Protein AF-A0A376W318-F1 (afdb_monomer)

Solvent-accessible surface area (backbone atoms only — not comparable to full-atom values): 5122 Å² total; per-residue (Å²): 135,86,84,89,86,80,76,78,77,74,79,80,46,74,57,28,77,77,66,70,50,83,85,83,85,84,88,76,86,87,74,61,67,90,36,44,50,96,93,37,82,51,78,86,56,90,88,79,48,56,79,45,81,76,54,96,92,39,70,45,63,68,73,84,88,82,78,89,133

InterPro domains:
  IPR012349 FMN-binding split barrel [G3DSA:2.30.110.10] (10-69)

Foldseek 3Di:
DDDPPDDDPDPQDPCCVPPVDDDDDDPDDDDDCVQQPPNDGDPPDPPPFDWDDPDPPDIDGDDDDDDDD

Mean predicted aligned error: 8.66 Å

Radius of gyration: 19.31 Å; Cα contacts (8 Å, |Δi|>4): 38; chains: 1; bounding box: 45×41×41 Å

Organism: Escherichia coli (NCBI:txid562)

Sequence (69 aa):
MSGVDGVSPATATSAQEKYDTLFGEVVSAAADARVFVEGRWQFDDDKLNTLHHLGAGTFVTSGKRVTAG

Structure (mmCIF, N/CA/C/O backbone):
data_AF-A0A376W318-F1
#
_entry.id   AF-A0A376W318-F1
#
loop_
_atom_site.group_PDB
_atom_site.id
_atom_site.type_symbol
_atom_site.label_atom_id
_atom_site.label_alt_id
_atom_site.label_comp_id
_atom_site.label_asym_id
_atom_site.label_entity_id
_atom_site.label_seq_id
_atom_site.pdbx_PDB_ins_code
_atom_site.Cartn_x
_atom_site.Cartn_y
_atom_site.Cartn_z
_atom_site.occupancy
_atom_site.B_iso_or_equiv
_atom_site.auth_seq_id
_atom_site.auth_comp_id
_atom_site.auth_asym_id
_atom_site.auth_atom_id
_atom_site.pdbx_PDB_model_num
ATOM 1 N N . MET A 1 1 ? -33.759 18.297 22.414 1.00 41.62 1 MET A N 1
ATOM 2 C CA . MET A 1 1 ? -32.799 18.037 21.323 1.00 41.62 1 MET A CA 1
ATOM 3 C C . MET A 1 1 ? -31.935 16.879 21.776 1.00 41.62 1 MET A C 1
ATOM 5 O O . MET A 1 1 ? -31.389 16.962 22.867 1.00 41.62 1 MET A O 1
ATOM 9 N N . SER A 1 2 ? -31.975 15.763 21.048 1.00 44.12 2 SER A N 1
ATOM 10 C CA . SER A 1 2 ? -31.333 14.502 21.427 1.00 44.12 2 SER A CA 1
ATOM 11 C C . SER A 1 2 ? -29.813 14.616 21.365 1.00 44.12 2 SER A C 1
ATOM 13 O O . SER A 1 2 ? -29.282 15.159 20.398 1.00 44.12 2 SER A O 1
ATOM 15 N N . GLY A 1 3 ? -29.147 14.086 22.390 1.00 43.78 3 GLY A N 1
ATOM 16 C CA . GLY A 1 3 ? -27.697 13.966 22.449 1.00 43.78 3 GLY A CA 1
ATOM 17 C C . GLY A 1 3 ? -27.158 13.025 21.374 1.00 43.78 3 GLY A C 1
ATOM 18 O O . GLY A 1 3 ? -27.737 11.975 21.094 1.00 43.78 3 GLY A O 1
ATOM 19 N N . VAL A 1 4 ? -26.039 13.431 20.790 1.00 54.88 4 VAL A N 1
ATOM 20 C CA . VAL A 1 4 ? -25.136 12.600 19.991 1.00 54.88 4 VAL A CA 1
ATOM 21 C C . VAL A 1 4 ? -23.878 12.390 20.833 1.00 54.88 4 VAL A C 1
ATOM 23 O O . VAL A 1 4 ? -22.814 12.901 20.518 1.00 54.88 4 VAL A O 1
ATOM 26 N N . ASP A 1 5 ? -24.020 11.651 21.934 1.00 53.00 5 ASP A N 1
ATOM 27 C CA . ASP A 1 5 ? -22.897 11.215 22.771 1.00 53.00 5 ASP A CA 1
ATOM 28 C C . ASP A 1 5 ? -22.698 9.715 22.536 1.00 53.00 5 ASP A C 1
ATOM 30 O O . ASP A 1 5 ? -23.268 8.877 23.232 1.00 53.00 5 ASP A O 1
ATOM 34 N N . GLY A 1 6 ? -21.965 9.369 21.476 1.00 44.44 6 GLY A N 1
ATOM 35 C CA . GLY A 1 6 ? -21.769 7.972 21.067 1.00 44.44 6 GLY A CA 1
ATOM 36 C C . GLY A 1 6 ? -20.353 7.592 20.643 1.00 44.44 6 GLY A C 1
ATOM 37 O O . GLY A 1 6 ? -20.109 6.423 20.368 1.00 44.44 6 GLY A O 1
ATOM 38 N N . VAL A 1 7 ? -19.404 8.530 20.612 1.00 53.16 7 VAL A N 1
ATOM 39 C CA . VAL A 1 7 ? -17.987 8.210 20.399 1.00 53.16 7 VAL A CA 1
ATOM 40 C C . VAL A 1 7 ? -17.242 8.593 21.666 1.00 53.16 7 VAL A C 1
ATOM 42 O O . VAL A 1 7 ? -16.968 9.765 21.904 1.00 53.16 7 VAL A O 1
ATOM 45 N N . SER A 1 8 ? -16.932 7.600 22.502 1.00 51.78 8 SER A N 1
ATOM 46 C CA . SER A 1 8 ? -15.899 7.783 23.521 1.00 51.78 8 SER A CA 1
ATOM 47 C C . SER A 1 8 ? -14.611 8.139 22.774 1.00 51.78 8 SER A C 1
ATOM 49 O O . SER A 1 8 ? -14.227 7.363 21.893 1.00 51.78 8 SER A O 1
ATOM 51 N N . PRO A 1 9 ? -13.942 9.272 23.060 1.00 57.59 9 PRO A N 1
ATOM 52 C CA . PRO A 1 9 ? -12.641 9.525 22.469 1.00 57.59 9 PRO A CA 1
ATOM 53 C C . PRO A 1 9 ? -11.748 8.358 22.883 1.00 57.59 9 PRO A C 1
ATOM 55 O O . PRO A 1 9 ? -11.603 8.072 24.073 1.00 57.59 9 PRO A O 1
ATOM 58 N N . ALA A 1 10 ? -11.214 7.627 21.905 1.00 64.62 10 ALA A N 1
ATOM 59 C CA . ALA A 1 10 ? -10.126 6.707 22.182 1.00 64.62 10 ALA A CA 1
ATOM 60 C C . ALA A 1 10 ? -9.057 7.509 22.935 1.00 64.62 10 ALA A C 1
ATOM 62 O O . ALA A 1 10 ? -8.712 8.613 22.507 1.00 64.62 10 ALA A O 1
ATOM 63 N N . THR A 1 11 ?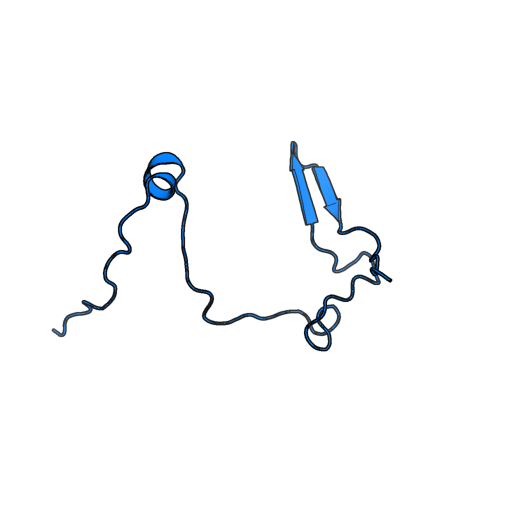 -8.598 7.012 24.086 1.00 73.19 11 THR A N 1
ATOM 64 C CA . THR A 1 11 ? -7.555 7.690 24.861 1.00 73.19 11 THR A CA 1
ATOM 65 C C . THR A 1 11 ? -6.394 8.013 23.930 1.00 73.19 11 THR A C 1
ATOM 67 O O . THR A 1 11 ? -5.858 7.108 23.286 1.00 73.19 11 THR A O 1
ATOM 70 N N . ALA A 1 12 ? -6.038 9.296 23.834 1.00 72.62 12 ALA A N 1
ATOM 71 C CA . ALA A 1 12 ? -4.966 9.734 22.958 1.00 72.62 12 ALA A CA 1
ATOM 72 C C . ALA A 1 12 ? -3.682 8.988 23.334 1.00 72.62 12 ALA A C 1
ATOM 74 O O . ALA A 1 12 ? -3.264 8.961 24.493 1.00 72.62 12 ALA A O 1
ATOM 75 N N . THR A 1 13 ? -3.089 8.315 22.353 1.00 85.75 13 THR A N 1
ATOM 76 C CA . THR A 1 13 ? -1.810 7.638 22.554 1.00 85.75 13 THR A CA 1
ATOM 77 C C . THR A 1 13 ? -0.686 8.671 22.546 1.00 85.75 13 THR A C 1
ATOM 79 O O . THR A 1 13 ? -0.797 9.721 21.913 1.00 85.75 13 THR A O 1
ATOM 82 N N . SER A 1 14 ? 0.452 8.352 23.164 1.00 89.50 14 SER A N 1
ATOM 83 C CA . SER A 1 14 ? 1.643 9.209 23.082 1.00 89.50 14 SER A CA 1
ATOM 84 C C . SER A 1 14 ? 2.113 9.443 21.637 1.00 89.50 14 SER A C 1
ATOM 86 O O . SER A 1 14 ? 2.702 10.479 21.337 1.00 89.50 14 SER A O 1
ATOM 88 N N . ALA A 1 15 ? 1.834 8.508 20.719 1.00 89.12 15 ALA A N 1
ATOM 89 C CA . ALA A 1 15 ? 2.099 8.673 19.292 1.00 89.12 15 ALA A CA 1
ATOM 90 C C . ALA A 1 15 ? 1.151 9.691 18.631 1.00 89.12 15 ALA A C 1
ATOM 92 O O . ALA A 1 15 ? 1.580 10.447 17.758 1.00 89.12 15 ALA A O 1
ATOM 93 N N . GLN A 1 16 ? -0.116 9.734 19.054 1.00 90.94 16 GLN A N 1
ATOM 94 C CA . GLN A 1 16 ? -1.097 10.704 18.569 1.00 90.94 16 GLN A CA 1
ATOM 95 C C . GLN A 1 16 ? -0.722 12.129 18.982 1.00 90.94 16 GLN A C 1
ATOM 97 O O . GLN A 1 16 ? -0.728 13.016 18.142 1.00 90.94 16 GLN A O 1
ATOM 102 N N . GLU A 1 17 ? -0.329 12.345 20.237 1.00 91.88 17 GLU A N 1
ATOM 103 C CA . GLU A 1 17 ? 0.043 13.6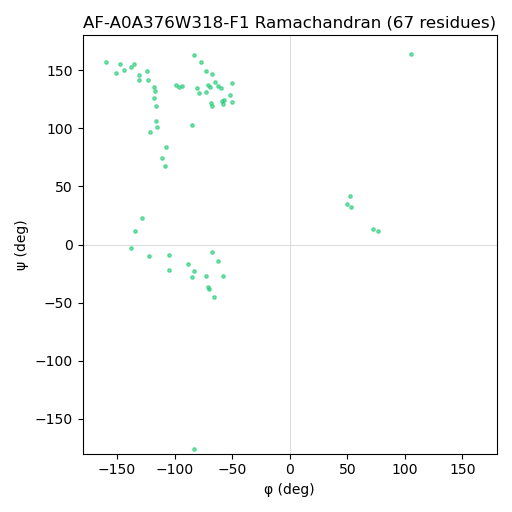81 20.731 1.00 91.88 17 GLU A CA 1
ATOM 104 C C . GLU A 1 17 ? 1.365 14.186 20.144 1.00 91.88 17 GLU A C 1
ATOM 106 O O . GLU A 1 17 ? 1.520 15.372 19.864 1.00 91.88 17 GLU A O 1
ATOM 111 N N . LYS A 1 18 ? 2.347 13.292 19.985 1.00 95.00 18 LYS A N 1
ATOM 112 C CA . LYS A 1 18 ? 3.703 13.682 19.583 1.00 95.00 18 LYS A CA 1
ATOM 113 C C . LYS A 1 18 ? 3.874 13.820 18.071 1.00 95.00 18 LYS A C 1
ATOM 115 O O . LYS A 1 18 ? 4.764 14.548 17.633 1.00 95.00 18 LYS A O 1
ATOM 120 N N . TYR A 1 19 ? 3.089 1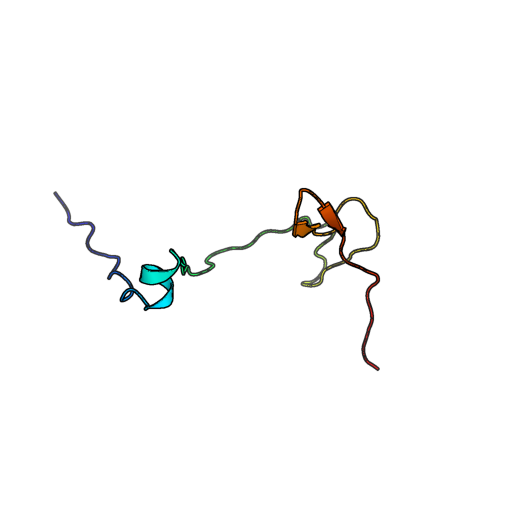3.079 17.291 1.00 94.50 19 TYR A N 1
ATOM 121 C CA . TYR A 1 19 ? 3.287 12.936 15.846 1.00 94.50 19 TYR A CA 1
ATOM 122 C C . TYR A 1 19 ? 1.995 13.085 15.034 1.00 94.50 19 TYR A C 1
ATOM 124 O O . TYR A 1 19 ? 1.987 12.707 13.866 1.00 94.50 19 TYR A O 1
ATOM 132 N N . ASP A 1 20 ? 0.906 13.556 15.650 1.00 93.50 20 ASP A N 1
ATOM 133 C CA . ASP A 1 20 ? -0.422 13.653 15.027 1.00 93.50 20 ASP A CA 1
ATOM 134 C C . ASP A 1 20 ? -0.896 12.316 14.420 1.00 93.50 20 ASP A C 1
ATOM 136 O O . ASP A 1 20 ? -1.593 12.264 13.406 1.00 93.50 20 ASP A O 1
ATOM 140 N N . THR A 1 21 ? -0.494 11.196 15.035 1.00 92.62 21 THR A N 1
ATOM 141 C CA . THR A 1 21 ? -0.843 9.852 14.553 1.00 92.62 21 THR A CA 1
ATOM 142 C C . THR A 1 21 ? -2.340 9.609 14.704 1.00 92.62 21 THR A C 1
ATOM 144 O O . THR A 1 21 ? -2.860 9.577 15.817 1.00 92.62 21 THR A O 1
ATOM 147 N N . LEU A 1 22 ? -3.026 9.373 13.588 1.00 91.38 22 LEU A N 1
ATOM 148 C CA . LEU A 1 22 ? -4.452 9.060 13.565 1.00 91.38 22 LEU A CA 1
ATOM 149 C C . LEU A 1 22 ? -4.676 7.542 13.581 1.00 91.38 22 LEU A C 1
ATOM 151 O O . LEU A 1 22 ? -4.034 6.807 12.831 1.00 91.38 22 LEU A O 1
ATOM 155 N N . PHE A 1 23 ? -5.630 7.082 14.391 1.00 90.31 23 PHE A N 1
ATOM 156 C CA . PHE A 1 23 ? -6.081 5.68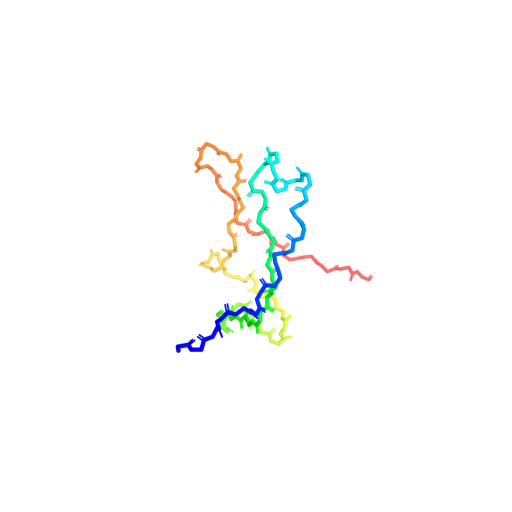8 14.438 1.00 90.31 23 PHE A CA 1
ATOM 157 C C . PHE A 1 23 ? -7.554 5.616 14.039 1.00 90.31 23 PHE A C 1
ATOM 159 O O . PHE A 1 23 ? -8.362 6.421 14.499 1.00 90.31 23 PHE A O 1
ATOM 166 N N . GLY A 1 24 ? -7.912 4.649 13.198 1.00 90.81 24 GLY A N 1
ATOM 167 C CA . GLY A 1 24 ? -9.285 4.469 12.738 1.00 90.81 24 GLY A CA 1
ATOM 168 C C . GLY A 1 24 ? -9.591 3.014 12.405 1.00 90.81 24 GLY A C 1
ATOM 169 O O . GLY A 1 24 ? -8.714 2.269 11.970 1.00 90.81 24 GLY A O 1
ATOM 170 N N . GLU A 1 25 ? -10.843 2.617 12.620 1.00 96.19 25 GLU A N 1
ATOM 171 C CA . GLU A 1 25 ? -11.370 1.314 12.217 1.00 96.19 25 GLU A CA 1
ATOM 172 C C . GLU A 1 25 ? -11.738 1.321 10.724 1.00 96.19 25 GLU A C 1
ATOM 174 O O . GLU A 1 25 ? -12.394 2.244 10.235 1.00 96.19 25 GLU A O 1
ATOM 179 N N . VAL A 1 26 ? -11.347 0.274 9.991 1.00 96.25 26 VAL A N 1
ATOM 180 C CA . VAL A 1 26 ? -11.765 0.079 8.596 1.00 96.25 26 VAL A CA 1
ATOM 181 C C . VAL A 1 26 ? -13.117 -0.630 8.573 1.00 96.25 26 VAL A C 1
ATOM 183 O O . VAL A 1 26 ? -13.189 -1.842 8.749 1.00 96.25 26 VAL A O 1
ATOM 186 N N . VAL A 1 27 ? -14.188 0.120 8.314 1.00 98.19 27 VAL A N 1
ATOM 187 C CA . VAL A 1 27 ? -15.562 -0.420 8.259 1.00 98.19 27 VAL A CA 1
ATOM 188 C C . VAL A 1 27 ? -15.968 -0.943 6.874 1.00 98.19 27 VAL A C 1
ATOM 190 O O . VAL A 1 27 ? -16.948 -1.670 6.743 1.00 98.19 27 VAL A O 1
ATOM 193 N N . SER A 1 28 ? -15.238 -0.566 5.818 1.00 98.00 28 SER A N 1
ATOM 194 C CA . SER A 1 28 ? -15.442 -1.052 4.445 1.00 98.00 28 SER A CA 1
ATOM 195 C C . SER A 1 28 ? -14.182 -0.852 3.596 1.00 98.00 28 SER A C 1
ATOM 197 O O . SER A 1 28 ? -13.350 -0.001 3.912 1.00 98.00 28 SER A O 1
ATOM 199 N N . ALA A 1 29 ? -14.037 -1.628 2.517 1.00 96.75 29 ALA A N 1
ATOM 200 C CA . ALA A 1 29 ? -12.932 -1.518 1.567 1.00 96.75 29 ALA A CA 1
ATOM 201 C C . ALA A 1 29 ? -13.414 -1.790 0.136 1.00 96.75 29 ALA A C 1
ATOM 203 O O . ALA A 1 29 ? -14.348 -2.562 -0.081 1.00 96.75 29 ALA A O 1
ATOM 204 N N . ALA A 1 30 ? -12.751 -1.171 -0.838 1.00 96.56 30 ALA A N 1
ATOM 205 C CA . ALA A 1 30 ? -12.995 -1.375 -2.259 1.00 96.56 30 ALA A CA 1
ATOM 206 C C . ALA A 1 30 ? -11.662 -1.452 -3.008 1.00 96.56 30 ALA A C 1
ATOM 208 O O . ALA A 1 30 ? -10.663 -0.870 -2.584 1.00 96.56 30 ALA A O 1
ATOM 209 N N . ALA A 1 31 ? -11.661 -2.162 -4.131 1.00 95.44 31 ALA A N 1
ATOM 210 C CA . ALA A 1 31 ? -10.521 -2.267 -5.027 1.00 95.44 31 ALA A CA 1
ATOM 211 C C . ALA A 1 31 ? -11.007 -2.417 -6.472 1.00 95.44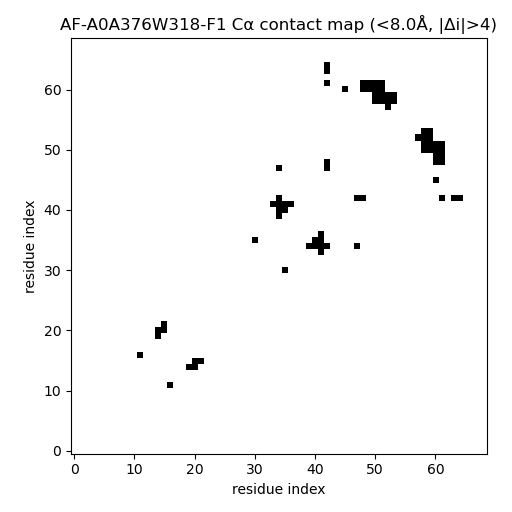 31 ALA A C 1
ATOM 213 O O . ALA A 1 31 ? -12.122 -2.879 -6.721 1.00 95.44 31 ALA A O 1
ATOM 214 N N . ASP A 1 32 ? -10.166 -2.026 -7.427 1.00 94.19 32 ASP A N 1
ATOM 215 C CA . ASP A 1 32 ? -10.431 -2.258 -8.844 1.00 94.19 32 ASP A CA 1
ATOM 216 C C . ASP A 1 32 ? -10.348 -3.764 -9.140 1.00 94.19 32 ASP A C 1
ATOM 218 O O . ASP A 1 32 ? -9.322 -4.407 -8.903 1.00 94.19 32 ASP A O 1
ATOM 222 N N . ALA A 1 33 ? -11.438 -4.327 -9.664 1.00 93.56 33 ALA A N 1
ATOM 223 C CA . ALA A 1 33 ? -11.570 -5.761 -9.917 1.00 93.56 33 ALA A CA 1
ATOM 224 C C . ALA A 1 33 ? -10.557 -6.305 -10.941 1.00 93.56 33 ALA A C 1
ATOM 226 O O . ALA A 1 33 ? -10.381 -7.516 -11.030 1.00 93.56 33 ALA A O 1
ATOM 227 N N . ARG A 1 34 ? -9.876 -5.440 -11.708 1.00 90.75 34 ARG A N 1
ATOM 228 C CA . ARG A 1 34 ? -8.804 -5.850 -12.629 1.00 90.75 34 ARG A CA 1
ATOM 229 C C . ARG A 1 34 ? -7.524 -6.255 -11.901 1.00 90.75 34 ARG A C 1
ATOM 231 O O . ARG A 1 34 ? -6.757 -7.036 -12.448 1.00 90.75 34 ARG A O 1
ATOM 238 N N . VAL A 1 35 ? -7.284 -5.716 -10.704 1.00 91.62 35 VAL A N 1
ATOM 239 C CA . VAL A 1 35 ? -6.027 -5.905 -9.949 1.00 91.62 35 VAL A CA 1
ATOM 240 C C . VAL A 1 35 ? -6.229 -6.503 -8.569 1.00 91.62 35 VAL A C 1
ATO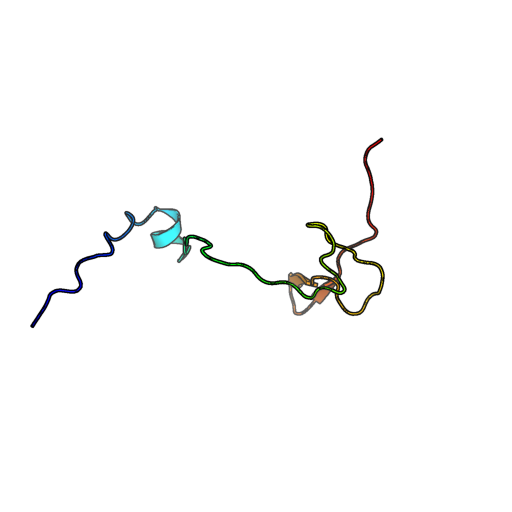M 242 O O . VAL A 1 35 ? -5.255 -6.908 -7.947 1.00 91.62 35 VAL A O 1
ATOM 245 N N . PHE A 1 36 ? -7.466 -6.606 -8.088 1.00 93.81 36 PHE A N 1
ATOM 246 C CA . PHE A 1 36 ? -7.801 -7.350 -6.881 1.00 93.81 36 PHE A CA 1
ATOM 247 C C . PHE A 1 36 ? -8.814 -8.443 -7.216 1.00 93.81 36 PHE A C 1
ATOM 249 O O . PHE A 1 36 ? -10.018 -8.203 -7.305 1.00 93.81 36 PHE A O 1
ATOM 256 N N . VAL A 1 37 ? -8.298 -9.651 -7.427 1.00 93.62 37 VAL A N 1
ATOM 257 C CA . VAL A 1 37 ? -9.050 -10.80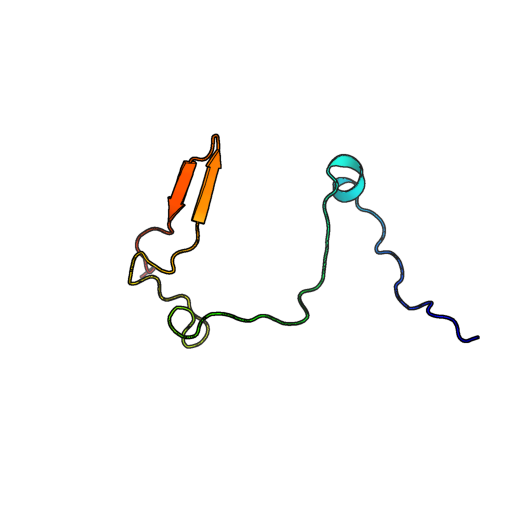9 -7.914 1.00 93.62 37 VAL A CA 1
ATOM 258 C C . VAL A 1 37 ? -9.000 -11.892 -6.847 1.00 93.62 37 VAL A C 1
ATOM 260 O O . VAL A 1 37 ? -7.921 -12.249 -6.377 1.00 93.62 37 VAL A O 1
ATOM 263 N N . GLU A 1 38 ? -10.167 -12.391 -6.434 1.00 95.00 38 GLU A N 1
ATOM 264 C CA . GLU A 1 38 ? -10.290 -13.475 -5.442 1.00 95.00 38 GLU A CA 1
ATOM 265 C C . GLU A 1 38 ? -9.515 -13.210 -4.136 1.00 95.00 38 GLU A C 1
ATOM 267 O O . GLU A 1 38 ? -8.849 -14.082 -3.576 1.00 95.00 38 GLU A O 1
ATOM 272 N N . GLY A 1 39 ? -9.572 -11.968 -3.648 1.00 94.56 39 GLY A N 1
ATOM 273 C CA . GLY A 1 39 ? -8.895 -11.581 -2.410 1.00 94.56 39 GLY A CA 1
ATOM 274 C C . GLY A 1 39 ? -7.380 -11.390 -2.550 1.00 94.56 39 GLY A C 1
ATOM 275 O O . GLY A 1 39 ? -6.685 -11.308 -1.536 1.00 94.56 39 GLY A O 1
ATOM 276 N N . ARG A 1 40 ? -6.841 -11.352 -3.776 1.00 92.62 40 ARG A N 1
ATOM 277 C CA . ARG A 1 40 ? -5.399 -11.254 -4.039 1.00 92.62 40 ARG A CA 1
ATOM 278 C C . ARG A 1 40 ? -5.083 -10.163 -5.051 1.00 92.62 40 ARG A C 1
ATOM 280 O O . ARG A 1 40 ? -5.774 -10.005 -6.053 1.00 92.62 40 ARG A O 1
ATOM 287 N N . TRP A 1 41 ? -3.980 -9.461 -4.812 1.00 92.25 41 TRP A N 1
ATOM 288 C CA . TRP A 1 41 ? -3.442 -8.501 -5.766 1.00 92.25 41 TRP A CA 1
ATOM 289 C C . TRP A 1 41 ? -2.799 -9.207 -6.967 1.00 92.25 41 TRP A C 1
ATOM 291 O O . TRP A 1 41 ? -1.989 -10.125 -6.798 1.00 92.25 41 TRP A O 1
ATOM 301 N N . GLN A 1 42 ? -3.156 -8.753 -8.165 1.00 89.12 42 GLN A N 1
ATOM 302 C CA . GLN A 1 42 ? -2.562 -9.131 -9.445 1.00 89.12 42 GLN A CA 1
ATOM 303 C C . GLN A 1 42 ? -1.915 -7.875 -10.040 1.00 89.12 42 GLN A C 1
ATOM 305 O O . GLN A 1 42 ? -2.599 -6.940 -10.454 1.00 89.12 42 GLN A O 1
ATOM 310 N N . PHE A 1 43 ? -0.585 -7.829 -10.006 1.00 84.94 43 PHE A N 1
ATOM 311 C CA . PHE A 1 43 ? 0.229 -6.714 -10.488 1.00 84.94 43 PHE A CA 1
ATOM 312 C C . PHE A 1 43 ? 0.966 -7.176 -11.742 1.00 84.94 43 PHE A C 1
ATOM 314 O O . PHE A 1 43 ? 2.150 -7.517 -11.700 1.00 84.94 43 PHE A O 1
ATOM 321 N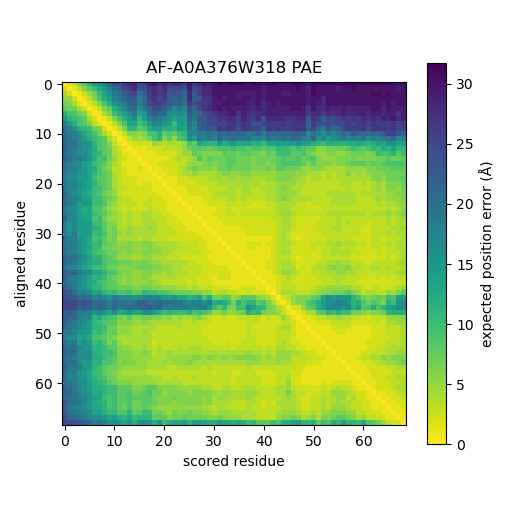 N . ASP A 1 44 ? 0.209 -7.271 -12.832 1.00 71.81 44 ASP A N 1
ATOM 322 C CA . ASP A 1 44 ? 0.646 -7.938 -14.062 1.00 71.81 44 ASP A CA 1
ATOM 323 C C . ASP A 1 44 ? 1.015 -6.929 -15.172 1.00 71.81 44 ASP A C 1
ATOM 325 O O . ASP A 1 44 ? 1.795 -7.258 -16.065 1.00 71.81 44 ASP A O 1
ATOM 329 N N . ASP A 1 45 ? 0.496 -5.695 -15.090 1.00 66.19 45 ASP A N 1
ATOM 330 C CA . ASP A 1 45 ? 0.738 -4.572 -16.011 1.00 66.19 45 ASP A CA 1
ATOM 331 C C . ASP A 1 45 ? 1.091 -3.309 -15.200 1.00 66.19 45 ASP A C 1
ATOM 333 O O . ASP A 1 45 ? 0.582 -3.100 -14.093 1.00 66.19 45 ASP A O 1
ATOM 337 N N . ASP A 1 46 ? 1.968 -2.457 -15.727 1.00 65.75 46 ASP A N 1
ATOM 338 C CA . ASP A 1 46 ? 2.556 -1.312 -15.009 1.00 65.75 46 ASP A CA 1
ATOM 339 C C . ASP A 1 46 ? 1.555 -0.192 -14.663 1.00 65.75 46 ASP A C 1
ATOM 341 O O . ASP A 1 46 ? 1.875 0.738 -13.921 1.00 65.75 46 ASP A O 1
ATOM 345 N N . LYS A 1 47 ? 0.317 -0.306 -15.145 1.00 80.50 47 LYS A N 1
ATOM 346 C CA . LYS A 1 47 ? -0.688 0.764 -15.121 1.00 80.50 47 LYS A CA 1
ATOM 347 C C . LYS A 1 47 ? -1.464 0.894 -13.819 1.00 80.50 47 LYS A C 1
ATOM 349 O O . LYS A 1 47 ? -2.030 1.955 -13.571 1.00 80.50 47 LYS A O 1
ATOM 354 N N . LEU A 1 48 ? -1.545 -0.167 -13.016 1.00 90.19 48 LEU A N 1
ATOM 355 C CA . LEU A 1 48 ? -2.351 -0.200 -11.783 1.00 90.19 48 LEU A CA 1
ATOM 356 C C . LEU A 1 48 ? -1.551 -0.676 -10.561 1.00 90.19 48 LEU A C 1
ATOM 358 O O . LEU A 1 48 ? -2.113 -1.140 -9.569 1.00 90.19 48 LEU A O 1
ATOM 362 N N . ASN A 1 49 ? -0.227 -0.544 -10.626 1.00 91.25 49 ASN A N 1
ATOM 363 C CA . ASN A 1 49 ? 0.645 -0.824 -9.496 1.00 91.25 49 ASN A CA 1
ATOM 364 C C . ASN A 1 49 ? 0.527 0.261 -8.424 1.00 91.25 49 ASN A C 1
ATOM 366 O O . ASN A 1 49 ? 0.337 1.443 -8.713 1.00 91.25 49 ASN A O 1
ATOM 370 N N . THR A 1 50 ? 0.717 -0.131 -7.167 1.00 92.88 50 THR A N 1
ATOM 371 C CA . THR A 1 50 ? 0.862 0.835 -6.076 1.00 92.88 50 THR A CA 1
ATOM 372 C C . THR A 1 50 ? 2.169 1.617 -6.214 1.00 92.88 50 THR A C 1
ATOM 374 O O . THR A 1 50 ? 3.180 1.078 -6.674 1.00 92.88 50 THR A O 1
ATOM 377 N N . LEU A 1 51 ? 2.147 2.883 -5.794 1.00 94.06 51 LEU A N 1
ATOM 378 C CA . LEU A 1 51 ? 3.322 3.747 -5.719 1.00 94.06 51 LEU A CA 1
ATOM 379 C C . LEU A 1 51 ? 3.901 3.731 -4.304 1.00 94.06 51 LEU A C 1
ATOM 381 O O . LEU A 1 51 ? 3.171 3.877 -3.324 1.00 94.06 51 LEU A O 1
ATOM 385 N N . HIS A 1 52 ? 5.222 3.627 -4.212 1.00 95.38 52 HIS A N 1
ATOM 386 C CA . HIS A 1 52 ? 5.988 3.711 -2.973 1.00 95.38 52 HIS A CA 1
ATOM 387 C C . HIS A 1 52 ? 6.895 4.938 -3.049 1.00 95.38 52 HIS A C 1
ATOM 389 O O . HIS A 1 52 ? 7.719 5.058 -3.957 1.00 95.38 52 HIS A O 1
ATOM 395 N N . HIS A 1 53 ? 6.710 5.881 -2.127 1.00 97.12 53 HIS A N 1
ATOM 396 C CA . HIS A 1 53 ? 7.442 7.147 -2.112 1.00 97.12 53 HIS A CA 1
ATOM 397 C C . HIS A 1 53 ? 8.855 6.967 -1.541 1.00 97.12 53 HIS A C 1
ATOM 399 O O . HIS A 1 53 ? 9.016 6.408 -0.457 1.00 97.12 53 HIS A O 1
ATOM 405 N N . LEU A 1 54 ? 9.867 7.479 -2.249 1.00 97.81 54 LEU A N 1
ATOM 406 C CA . LEU A 1 54 ? 11.276 7.435 -1.835 1.00 97.81 54 LEU A CA 1
ATOM 407 C C . LEU A 1 54 ? 11.806 8.781 -1.311 1.00 97.81 54 LEU A C 1
ATOM 409 O O . LEU A 1 54 ? 12.915 8.840 -0.787 1.00 97.81 54 LEU A O 1
ATOM 413 N N . GLY A 1 55 ? 11.030 9.860 -1.446 1.00 97.62 55 GLY A N 1
ATOM 414 C CA . GLY A 1 55 ? 11.457 11.225 -1.136 1.00 97.62 55 GLY A CA 1
ATOM 415 C C . GLY A 1 55 ? 11.729 12.063 -2.385 1.00 97.62 55 GLY A C 1
ATOM 416 O O . GLY A 1 55 ? 11.862 11.542 -3.490 1.00 97.62 55 GLY A O 1
ATOM 417 N N . ALA A 1 56 ? 11.795 13.386 -2.204 1.00 97.25 56 ALA A N 1
ATOM 418 C CA . ALA A 1 56 ? 12.120 14.357 -3.257 1.00 97.25 56 ALA A CA 1
ATOM 419 C C . ALA A 1 56 ? 11.303 14.191 -4.561 1.00 97.25 56 ALA A C 1
ATOM 421 O O . ALA A 1 56 ? 11.824 14.381 -5.656 1.00 97.25 56 ALA A O 1
ATOM 422 N N . GLY A 1 57 ? 10.027 13.798 -4.456 1.00 97.56 57 GLY A N 1
ATOM 423 C CA . GLY A 1 57 ? 9.159 13.568 -5.618 1.00 97.56 57 GLY A CA 1
ATOM 424 C C . GLY A 1 57 ? 9.481 12.299 -6.416 1.00 97.56 57 GLY A C 1
ATOM 425 O O . GLY A 1 57 ? 8.985 12.137 -7.527 1.00 97.56 57 GLY A O 1
ATOM 426 N N . THR A 1 58 ? 10.298 11.401 -5.868 1.00 98.00 58 THR A N 1
ATOM 427 C CA . THR A 1 58 ? 10.684 10.134 -6.497 1.00 98.00 58 THR A CA 1
ATOM 428 C C . THR A 1 58 ? 9.837 8.986 -5.955 1.00 98.00 58 THR A C 1
ATOM 430 O O . THR A 1 58 ? 9.611 8.875 -4.747 1.00 98.00 58 THR A O 1
ATOM 433 N N . PHE A 1 59 ? 9.390 8.108 -6.853 1.00 96.81 59 PHE A N 1
ATOM 434 C CA . PHE A 1 59 ? 8.524 6.971 -6.546 1.00 96.81 59 PHE A CA 1
ATOM 435 C C . PHE A 1 59 ? 9.010 5.710 -7.256 1.00 96.81 59 PHE A C 1
ATOM 437 O O . PHE A 1 59 ? 9.634 5.783 -8.315 1.00 96.81 59 PHE A O 1
ATOM 444 N N . VAL A 1 60 ? 8.668 4.554 -6.696 1.00 94.69 60 VAL A N 1
ATOM 445 C CA . VAL A 1 60 ? 8.783 3.252 -7.364 1.00 94.69 60 VAL A CA 1
ATOM 446 C C . VAL A 1 60 ? 7.433 2.553 -7.364 1.00 94.69 60 VAL A C 1
ATOM 448 O O . VAL A 1 60 ? 6.628 2.745 -6.454 1.00 94.69 60 VAL A O 1
ATOM 451 N N . THR A 1 61 ? 7.169 1.740 -8.379 1.00 93.06 61 THR A N 1
ATOM 452 C CA . THR A 1 61 ? 6.004 0.855 -8.385 1.00 93.06 61 THR A CA 1
ATOM 453 C C . THR A 1 61 ? 6.308 -0.430 -7.620 1.00 93.06 61 THR A C 1
ATOM 455 O O . THR A 1 61 ? 7.473 -0.781 -7.416 1.00 93.06 61 THR A O 1
ATOM 458 N N . SER A 1 62 ? 5.270 -1.172 -7.234 1.00 90.06 62 SER A N 1
ATOM 459 C CA . SER A 1 62 ? 5.444 -2.557 -6.777 1.00 90.06 62 SER A CA 1
ATOM 460 C C . SER A 1 62 ? 6.283 -3.384 -7.766 1.00 90.06 62 SER A C 1
ATOM 462 O O . SER A 1 62 ? 6.160 -3.238 -8.983 1.00 90.06 62 SER A O 1
ATOM 464 N N . GLY A 1 63 ? 7.176 -4.218 -7.225 1.00 86.94 63 GLY A N 1
ATOM 465 C CA . GLY A 1 63 ? 8.072 -5.077 -8.002 1.00 86.94 63 GLY A CA 1
ATOM 466 C C . GLY A 1 63 ? 7.418 -6.386 -8.458 1.00 86.94 63 GLY A C 1
ATOM 467 O O . GLY A 1 63 ? 6.242 -6.639 -8.206 1.00 86.94 63 GLY A O 1
ATOM 468 N N . LYS A 1 64 ? 8.205 -7.256 -9.106 1.00 87.00 64 LYS A N 1
ATOM 469 C CA . LYS A 1 64 ? 7.736 -8.581 -9.549 1.00 87.00 64 LYS A CA 1
ATOM 470 C C . LYS A 1 64 ? 7.268 -9.426 -8.361 1.00 87.00 64 LYS A C 1
ATOM 472 O O . LYS A 1 64 ? 7.976 -9.530 -7.360 1.00 87.00 64 LYS A O 1
ATOM 477 N N . ARG A 1 65 ? 6.113 -10.085 -8.505 1.00 86.31 65 ARG A N 1
ATOM 478 C CA . ARG A 1 65 ? 5.601 -11.039 -7.512 1.00 86.31 65 ARG A CA 1
ATOM 479 C C . ARG A 1 65 ? 6.564 -12.218 -7.351 1.00 86.31 65 ARG A C 1
ATOM 481 O O . ARG A 1 65 ? 7.023 -12.789 -8.337 1.00 86.31 65 ARG A O 1
ATOM 488 N N . VAL A 1 66 ? 6.803 -12.610 -6.103 1.00 90.44 66 VAL A N 1
ATOM 489 C CA . VAL A 1 66 ? 7.574 -13.800 -5.724 1.00 90.44 66 VAL A CA 1
ATOM 490 C C . VAL A 1 66 ? 6.687 -14.690 -4.855 1.00 90.44 66 VAL A C 1
ATOM 492 O O . VAL A 1 66 ? 5.910 -14.186 -4.045 1.00 90.44 66 VAL A O 1
ATOM 495 N N . THR A 1 67 ? 6.791 -16.006 -5.028 1.00 90.06 67 THR A N 1
ATOM 496 C CA . THR A 1 67 ? 6.049 -17.005 -4.248 1.00 90.06 67 THR A CA 1
ATOM 497 C C . THR A 1 67 ? 7.045 -17.852 -3.465 1.00 90.06 67 THR A C 1
ATOM 499 O O . THR A 1 67 ? 8.048 -18.289 -4.025 1.00 90.06 67 THR A O 1
ATOM 502 N N . ALA A 1 68 ? 6.788 -18.054 -2.172 1.00 93.12 68 ALA A N 1
ATOM 503 C CA . ALA A 1 68 ? 7.542 -19.014 -1.372 1.00 93.12 68 ALA A CA 1
ATOM 504 C C . ALA A 1 68 ? 7.163 -20.442 -1.795 1.00 93.12 68 ALA A C 1
ATOM 506 O O . ALA A 1 68 ? 5.985 -20.706 -2.045 1.00 93.12 68 ALA A O 1
ATOM 507 N N . GLY A 1 69 ? 8.164 -21.316 -1.915 1.00 83.69 69 GLY A N 1
ATOM 508 C CA . GLY A 1 69 ? 7.972 -22.749 -2.157 1.00 83.69 69 GLY A CA 1
ATOM 509 C C . GLY A 1 69 ? 7.587 -23.511 -0.900 1.00 83.69 69 GLY A C 1
ATOM 510 O O . GLY A 1 69 ? 7.883 -23.003 0.206 1.00 83.69 69 GLY A O 1
#

pLDDT: mean 84.91, 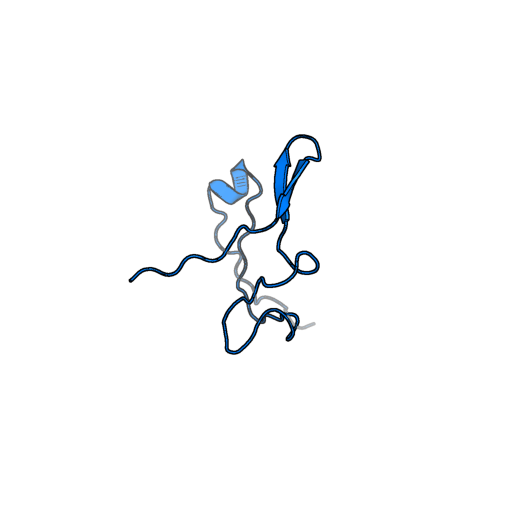std 15.82, range [41.62, 98.19]

Secondary structure (DSSP, 8-state):
-------PPPPPPHHHHHH-------------TTTEETTEE---STTSPPEEEEETTEEEE--------